Protein AF-A0A920VSE5-F1 (afdb_monomer_lite)

Foldseek 3Di:
DQPQWDKAFFAALVRHGQWIKTAHPVPDPPRIDIDDDDPSDDLQAGWGLNNQQLVVCLVVLDAAEDADPVVQVVCVVVVNNRYIYSDHDDHHPNNVVVSVVSRDDPDD

Sequence (108 aa):
MFTGRLTIEIRDSRDRIVGFGARTLDGSEPKYLNTPQTDVFDKSSILYGLNWADESIRSMNEAIVVEGYMDVISAHEHGFTNVVASMGTAVTQNHLGTLARMLPRVEK

Secondary structure (DSSP, 8-state):
--TTEEEEEEE-TTS-EEEEEEEESS-PSSSEEE----SS--TTT--BTHHHHHHHHHHHT--EEESSHHHHHHHHHTT-TTEEE-TTS---HHHHHHHHTTSPP---

pLDDT: mean 92.04, std 9.57, range [42.56, 98.5]

Structure (mmCIF, N/CA/C/O backbone):
data_AF-A0A920VSE5-F1
#
_entry.id   AF-A0A920VSE5-F1
#
loop_
_atom_site.group_PDB
_atom_site.id
_atom_site.type_symbol
_atom_site.label_atom_id
_atom_site.label_alt_id
_atom_site.label_comp_id
_atom_site.label_asym_id
_atom_site.label_entity_id
_atom_site.label_seq_id
_atom_site.pdbx_PDB_ins_code
_atom_site.Cartn_x
_atom_site.Cartn_y
_atom_site.Cartn_z
_atom_site.occupancy
_atom_site.B_iso_or_equiv
_atom_site.auth_seq_id
_atom_site.auth_comp_id
_atom_site.auth_asym_id
_atom_site.auth_atom_id
_atom_site.pdbx_PDB_model_num
ATOM 1 N N . MET A 1 1 ? 8.755 0.620 -19.630 1.00 61.34 1 MET A N 1
ATOM 2 C CA . MET A 1 1 ? 9.116 0.271 -18.236 1.00 61.34 1 MET A CA 1
ATOM 3 C C . MET A 1 1 ? 8.281 -0.890 -17.689 1.00 61.34 1 MET A C 1
ATOM 5 O O . MET A 1 1 ? 8.848 -1.735 -17.017 1.00 61.34 1 MET A O 1
ATOM 9 N N . PHE A 1 2 ? 6.982 -0.979 -18.009 1.00 73.81 2 PHE A N 1
ATOM 10 C CA . PHE A 1 2 ? 6.076 -2.029 -17.503 1.00 73.81 2 PHE A CA 1
ATOM 11 C C . PHE A 1 2 ? 5.843 -3.219 -18.466 1.00 73.81 2 PHE A C 1
ATOM 13 O O . PHE A 1 2 ? 5.132 -4.157 -18.127 1.00 73.81 2 PHE A O 1
ATOM 20 N N . THR A 1 3 ? 6.430 -3.211 -19.666 1.00 80.38 3 THR A N 1
ATOM 21 C CA . THR A 1 3 ? 6.270 -4.280 -20.670 1.00 80.38 3 THR A CA 1
ATOM 22 C C . THR A 1 3 ? 6.803 -5.622 -20.159 1.00 80.38 3 THR A C 1
ATOM 24 O O . THR A 1 3 ? 7.884 -5.663 -19.578 1.00 80.38 3 THR A O 1
ATOM 27 N N . GLY A 1 4 ? 6.061 -6.712 -20.390 1.00 84.06 4 GLY A N 1
ATOM 28 C CA . GLY A 1 4 ? 6.448 -8.063 -19.949 1.00 84.06 4 GLY A CA 1
ATOM 29 C C . GLY A 1 4 ? 6.277 -8.313 -18.445 1.00 84.06 4 GLY A C 1
ATOM 30 O O . GLY A 1 4 ? 6.833 -9.268 -17.908 1.00 84.06 4 GLY A O 1
ATOM 31 N N . ARG A 1 5 ? 5.531 -7.448 -17.746 1.00 92.31 5 ARG A N 1
ATOM 32 C CA . ARG A 1 5 ? 5.339 -7.506 -16.293 1.00 92.31 5 ARG A CA 1
ATOM 33 C C . ARG A 1 5 ? 3.857 -7.558 -15.943 1.00 92.31 5 ARG A C 1
ATOM 35 O O . ARG A 1 5 ? 3.036 -6.918 -16.599 1.00 92.31 5 ARG A O 1
ATOM 42 N N . LEU A 1 6 ? 3.523 -8.278 -14.874 1.00 93.12 6 LEU A N 1
ATOM 43 C CA . LEU A 1 6 ? 2.212 -8.175 -14.241 1.00 93.12 6 LEU A CA 1
ATOM 44 C C . LEU A 1 6 ? 2.100 -6.785 -13.620 1.00 93.12 6 LEU A C 1
ATOM 46 O O . LEU A 1 6 ? 2.875 -6.463 -12.721 1.00 93.12 6 LEU A O 1
ATOM 50 N N . THR A 1 7 ? 1.164 -5.979 -14.113 1.00 94.31 7 THR A N 1
ATOM 51 C CA . THR A 1 7 ? 0.916 -4.622 -13.613 1.00 94.31 7 THR A CA 1
ATOM 52 C C . THR A 1 7 ? -0.132 -4.665 -12.510 1.00 94.31 7 THR A C 1
ATOM 54 O O . THR A 1 7 ? -1.148 -5.339 -12.644 1.00 94.31 7 THR A O 1
ATOM 57 N N . ILE A 1 8 ? 0.136 -3.960 -11.417 1.00 95.44 8 ILE A N 1
ATOM 58 C CA . ILE A 1 8 ? -0.677 -3.946 -10.202 1.00 95.44 8 ILE A CA 1
ATOM 59 C C . ILE A 1 8 ? -1.026 -2.493 -9.921 1.00 95.44 8 ILE A C 1
ATOM 61 O O . ILE A 1 8 ? -0.140 -1.658 -9.752 1.00 95.44 8 ILE A O 1
ATOM 65 N N . GLU A 1 9 ? -2.312 -2.175 -9.908 1.00 96.19 9 GLU A N 1
ATOM 66 C CA . GLU A 1 9 ? -2.779 -0.819 -9.630 1.00 96.19 9 GLU A CA 1
ATOM 67 C C . GLU A 1 9 ? -2.508 -0.450 -8.176 1.00 96.19 9 GLU A C 1
ATOM 69 O O . GLU A 1 9 ? -2.768 -1.243 -7.274 1.00 96.19 9 GLU A O 1
ATOM 74 N N . ILE A 1 10 ? -2.033 0.769 -7.939 1.00 96.62 10 ILE A N 1
ATOM 75 C CA . ILE A 1 10 ? -1.929 1.334 -6.599 1.00 96.62 10 ILE A CA 1
ATOM 76 C C . ILE A 1 10 ? -2.970 2.435 -6.472 1.00 96.62 10 ILE A C 1
ATOM 78 O O . ILE A 1 10 ? -2.976 3.397 -7.248 1.00 96.62 10 ILE A O 1
ATOM 82 N N . ARG A 1 11 ? -3.849 2.275 -5.485 1.00 97.56 11 ARG A N 1
ATOM 83 C CA . ARG A 1 11 ? -4.984 3.155 -5.226 1.00 97.56 11 ARG A CA 1
ATOM 84 C C . ARG A 1 11 ? -4.794 3.898 -3.912 1.00 97.56 11 ARG A C 1
ATOM 86 O O . ARG A 1 11 ? -4.210 3.363 -2.971 1.00 97.56 11 ARG A O 1
ATOM 93 N N . ASP A 1 12 ? -5.258 5.141 -3.866 1.00 95.56 12 ASP A N 1
ATOM 94 C CA . ASP A 1 12 ? -5.357 5.884 -2.612 1.00 95.56 12 ASP A CA 1
ATOM 95 C C . ASP A 1 12 ? -6.580 5.436 -1.795 1.00 95.56 12 ASP A C 1
ATOM 97 O O . ASP A 1 12 ? -7.388 4.626 -2.244 1.00 95.56 12 ASP A O 1
ATOM 101 N N . SER A 1 13 ? -6.757 5.989 -0.592 1.00 93.06 13 SER A N 1
ATOM 102 C CA . SER A 1 13 ? -7.899 5.662 0.277 1.00 93.06 13 SER A CA 1
ATOM 103 C C . SER A 1 13 ? -9.268 6.063 -0.284 1.00 93.06 13 SER A C 1
ATOM 105 O O . SER A 1 13 ? -10.287 5.680 0.279 1.00 93.06 13 SER A O 1
ATOM 107 N N . ARG A 1 14 ? -9.313 6.843 -1.371 1.00 94.25 14 ARG A N 1
ATOM 108 C CA . ARG A 1 14 ? -10.540 7.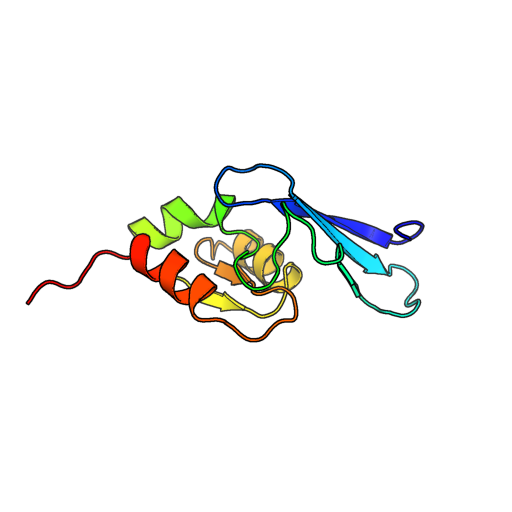241 -2.079 1.00 94.25 14 ARG A CA 1
ATOM 109 C C . ARG A 1 14 ? -10.760 6.412 -3.345 1.00 94.25 14 ARG A C 1
ATOM 111 O O . ARG A 1 14 ? -11.527 6.828 -4.209 1.00 94.25 14 ARG A O 1
ATOM 118 N N . ASP A 1 15 ? -10.069 5.280 -3.457 1.00 96.50 15 ASP A N 1
ATOM 119 C CA . ASP A 1 15 ? -10.128 4.354 -4.585 1.00 96.50 15 ASP A CA 1
ATOM 120 C C . ASP A 1 15 ? -9.684 4.963 -5.932 1.00 96.50 15 ASP A C 1
ATOM 122 O O . ASP A 1 15 ? -10.053 4.496 -7.009 1.00 96.50 15 ASP A O 1
ATOM 126 N N . ARG A 1 16 ? -8.853 6.013 -5.901 1.00 97.38 16 ARG A N 1
ATOM 127 C CA . ARG A 1 16 ? -8.286 6.621 -7.114 1.00 97.38 16 ARG A CA 1
ATOM 128 C C . ARG A 1 16 ? -6.949 5.973 -7.435 1.00 97.38 16 ARG A C 1
ATOM 130 O O . ARG A 1 16 ? -6.093 5.876 -6.560 1.00 97.38 16 ARG A O 1
ATOM 137 N N . ILE A 1 17 ? -6.736 5.588 -8.693 1.00 97.56 17 ILE A N 1
ATOM 138 C CA . ILE A 1 17 ? -5.431 5.094 -9.151 1.00 97.56 17 ILE A CA 1
ATOM 139 C C . ILE A 1 17 ? -4.422 6.244 -9.091 1.00 97.56 17 ILE A C 1
ATOM 141 O O . ILE A 1 17 ? -4.599 7.275 -9.738 1.00 97.56 17 ILE A O 1
ATOM 145 N N . VAL A 1 18 ? -3.358 6.048 -8.321 1.00 97.00 18 VAL A N 1
ATOM 146 C CA . VAL A 1 18 ? -2.288 7.034 -8.104 1.00 97.00 18 VAL A CA 1
ATOM 147 C C . VAL A 1 18 ? -0.930 6.545 -8.596 1.00 97.00 18 VAL A C 1
ATOM 149 O O . VAL A 1 18 ? -0.016 7.338 -8.801 1.00 97.00 18 VAL A O 1
ATOM 152 N N . GLY A 1 19 ? -0.788 5.245 -8.844 1.00 95.25 19 GLY A N 1
ATOM 153 C CA . GLY A 1 19 ? 0.433 4.663 -9.377 1.00 95.25 19 GLY A CA 1
ATOM 154 C C . GLY A 1 19 ? 0.252 3.200 -9.748 1.00 95.25 19 GLY A C 1
ATOM 155 O O . GLY A 1 19 ? -0.845 2.651 -9.683 1.00 95.25 19 GLY A O 1
ATOM 156 N N . PHE A 1 20 ? 1.356 2.568 -10.125 1.00 95.38 20 PHE A N 1
ATOM 157 C CA . PHE A 1 20 ? 1.406 1.170 -10.511 1.00 95.38 20 PHE A CA 1
ATOM 158 C C . PHE A 1 20 ? 2.646 0.501 -9.922 1.00 95.38 20 PHE A C 1
ATOM 160 O O . PHE A 1 20 ? 3.747 1.055 -9.933 1.00 95.38 20 PHE A O 1
ATOM 167 N N . GLY A 1 21 ? 2.458 -0.716 -9.430 1.00 93.62 21 GLY A N 1
ATOM 168 C CA . GLY A 1 21 ? 3.509 -1.703 -9.255 1.00 93.62 21 GLY A CA 1
ATOM 169 C C . GLY A 1 21 ? 3.613 -2.584 -10.498 1.00 93.62 21 GLY A C 1
ATOM 170 O O . GLY A 1 21 ? 2.664 -2.726 -11.268 1.00 93.62 21 GLY A O 1
ATOM 171 N N . ALA A 1 22 ? 4.764 -3.206 -10.698 1.00 93.94 22 ALA A N 1
ATOM 172 C CA . ALA A 1 22 ? 4.947 -4.239 -11.697 1.00 93.94 22 ALA A CA 1
ATOM 173 C C . ALA A 1 22 ? 5.891 -5.325 -11.221 1.00 93.94 22 ALA A C 1
ATOM 175 O O . ALA A 1 22 ? 6.998 -5.043 -1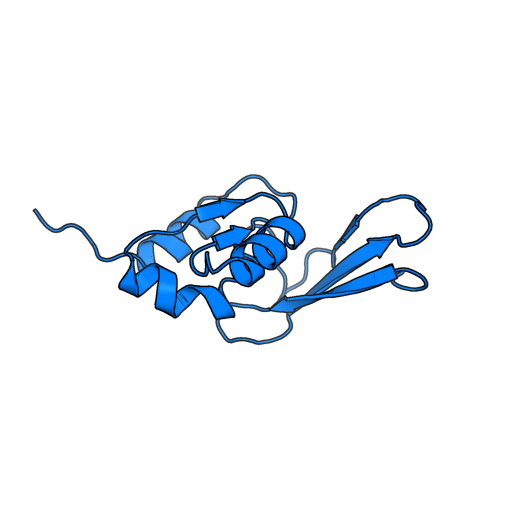0.762 1.00 93.94 22 ALA A O 1
ATOM 176 N N . ARG A 1 23 ? 5.485 -6.572 -11.438 1.00 93.31 23 ARG A N 1
ATOM 177 C CA . ARG A 1 23 ? 6.281 -7.763 -11.158 1.00 93.31 23 ARG A CA 1
ATOM 178 C C . ARG A 1 23 ? 6.720 -8.413 -12.459 1.00 93.31 23 ARG A C 1
ATOM 180 O O . ARG A 1 23 ? 5.899 -8.642 -13.342 1.00 93.31 23 ARG A O 1
ATOM 187 N N . THR A 1 24 ? 8.003 -8.733 -12.570 1.00 93.62 24 THR A N 1
ATOM 188 C CA . THR A 1 24 ? 8.489 -9.545 -13.692 1.00 93.62 24 THR A CA 1
ATOM 189 C C . THR A 1 24 ? 7.820 -10.924 -13.738 1.00 93.62 24 THR A C 1
ATOM 191 O O . THR A 1 24 ? 7.594 -11.542 -12.695 1.00 93.62 24 THR A O 1
ATOM 194 N N . LEU A 1 25 ? 7.503 -11.398 -14.945 1.00 90.00 25 LEU A N 1
ATOM 195 C CA . LEU A 1 25 ? 7.017 -12.761 -15.188 1.00 90.00 25 LEU A CA 1
ATOM 196 C C . LEU A 1 25 ? 8.138 -13.711 -15.627 1.00 90.00 25 LEU A C 1
ATOM 198 O O . LEU A 1 25 ? 8.033 -14.913 -15.408 1.00 90.00 25 LEU A O 1
ATOM 202 N N . ASP A 1 26 ? 9.206 -13.174 -16.220 1.00 90.94 26 ASP A N 1
ATOM 203 C CA . ASP A 1 26 ? 10.330 -13.929 -16.786 1.00 90.94 26 ASP A CA 1
ATOM 204 C C . ASP A 1 26 ? 11.574 -13.935 -15.880 1.00 90.94 26 ASP A C 1
ATOM 206 O O . ASP A 1 26 ? 12.603 -14.503 -16.234 1.00 90.94 26 ASP A O 1
ATOM 210 N N . GLY A 1 27 ? 11.486 -13.309 -14.703 1.00 86.88 27 GLY A N 1
ATOM 211 C CA . GLY A 1 27 ? 12.595 -13.205 -13.753 1.00 86.88 27 GLY A CA 1
ATOM 212 C C . GLY A 1 27 ? 13.573 -12.064 -14.050 1.00 86.88 27 GLY A C 1
ATOM 213 O O . GLY A 1 27 ? 14.583 -11.950 -13.365 1.00 86.88 27 GLY A O 1
ATOM 214 N N . SER A 1 28 ? 13.282 -11.197 -15.025 1.00 89.44 28 SER A N 1
ATOM 215 C CA . SER A 1 28 ? 14.080 -9.996 -15.297 1.00 89.44 28 SER A CA 1
ATOM 216 C C . SER A 1 28 ? 14.159 -9.018 -14.114 1.00 89.44 28 SER A C 1
ATOM 218 O O . SER A 1 28 ? 13.157 -8.671 -13.479 1.00 89.44 28 SER A O 1
ATOM 220 N N . GLU A 1 29 ? 15.358 -8.486 -13.868 1.00 88.88 29 GLU A N 1
ATOM 221 C CA . GLU A 1 29 ? 15.597 -7.496 -12.816 1.00 88.88 29 GLU A CA 1
ATOM 222 C C . GLU A 1 29 ? 15.195 -6.060 -13.230 1.00 88.88 29 GLU A C 1
ATOM 224 O O . GLU A 1 29 ? 15.286 -5.699 -14.407 1.00 88.88 29 GLU A O 1
ATOM 229 N N . PRO A 1 30 ? 14.750 -5.217 -12.276 1.00 89.62 30 PRO A N 1
ATOM 230 C CA . PRO A 1 30 ? 14.465 -5.574 -10.887 1.00 89.62 30 PRO A CA 1
ATOM 231 C C . PRO A 1 30 ? 13.197 -6.436 -10.787 1.00 89.62 30 PRO A C 1
ATOM 233 O O . PRO A 1 30 ? 12.253 -6.228 -11.554 1.00 89.62 30 PRO A O 1
ATOM 236 N N . LYS A 1 31 ? 13.127 -7.374 -9.834 1.00 89.31 31 LYS A N 1
ATOM 237 C CA . LYS A 1 31 ? 11.931 -8.224 -9.629 1.00 89.31 31 LYS A CA 1
ATOM 238 C C . LYS A 1 31 ? 10.627 -7.417 -9.535 1.00 89.31 31 LYS A C 1
ATOM 240 O O . LYS A 1 31 ? 9.603 -7.825 -10.092 1.00 89.31 31 LYS A O 1
ATOM 245 N N . TYR A 1 32 ? 10.690 -6.256 -8.882 1.00 90.56 32 TYR A N 1
ATOM 246 C CA . TYR 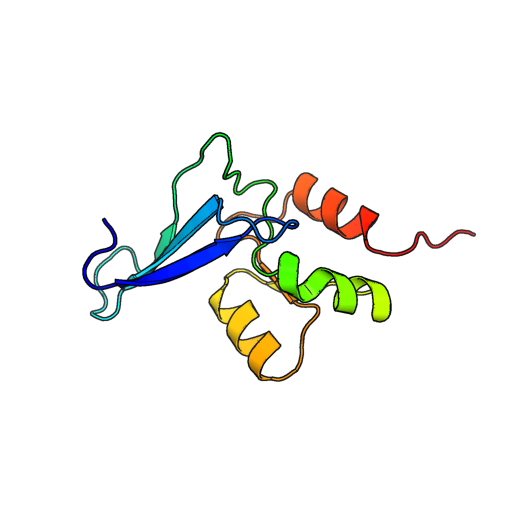A 1 32 ? 9.579 -5.323 -8.726 1.00 90.56 32 TYR A CA 1
ATOM 247 C C . TYR A 1 32 ? 9.951 -3.903 -9.158 1.00 90.56 32 TYR A C 1
ATOM 249 O O . TYR A 1 32 ? 11.037 -3.410 -8.860 1.00 90.56 32 TYR A O 1
ATOM 257 N N . LEU A 1 33 ? 9.017 -3.235 -9.830 1.00 91.00 33 LEU A N 1
ATOM 258 C CA . LEU A 1 33 ? 9.074 -1.819 -10.183 1.00 91.00 33 LEU A CA 1
ATOM 259 C C . LEU A 1 33 ? 7.847 -1.124 -9.618 1.00 91.00 33 LEU A C 1
ATOM 261 O O . LEU A 1 33 ? 6.742 -1.606 -9.816 1.00 91.00 33 LEU A O 1
ATOM 265 N N . ASN A 1 34 ? 8.028 0.019 -8.970 1.00 91.00 34 ASN A N 1
ATOM 266 C CA . ASN A 1 34 ? 6.918 0.867 -8.547 1.00 91.00 34 ASN A CA 1
ATOM 267 C C . ASN A 1 34 ? 7.024 2.208 -9.267 1.00 91.00 34 ASN A C 1
ATOM 269 O O . ASN A 1 34 ? 8.136 2.663 -9.557 1.00 91.00 34 ASN A O 1
ATOM 273 N N . THR A 1 35 ? 5.884 2.860 -9.490 1.00 92.50 35 THR A N 1
ATOM 274 C CA . THR A 1 35 ? 5.826 4.281 -9.843 1.00 92.50 35 THR A CA 1
ATOM 275 C C . THR A 1 35 ? 6.786 5.072 -8.933 1.00 92.50 35 THR A C 1
ATOM 277 O O . THR A 1 35 ? 6.833 4.824 -7.720 1.00 92.50 35 THR A O 1
ATOM 280 N N . PRO A 1 36 ? 7.637 5.954 -9.491 1.00 91.88 36 PRO A N 1
ATOM 281 C CA . PRO A 1 36 ? 8.476 6.840 -8.685 1.00 91.88 36 PRO A CA 1
ATOM 282 C C . PRO A 1 36 ? 7.606 7.824 -7.893 1.00 91.88 36 PRO A C 1
ATOM 284 O O . PRO A 1 36 ? 6.412 7.927 -8.146 1.00 91.88 36 PRO A O 1
ATOM 287 N N . GLN A 1 37 ? 8.191 8.555 -6.944 1.00 93.56 37 GLN A N 1
ATOM 288 C CA . GLN A 1 37 ? 7.477 9.617 -6.228 1.00 93.56 37 GLN A CA 1
ATOM 289 C C . GLN A 1 37 ? 6.824 10.599 -7.220 1.00 93.56 37 GLN A C 1
ATOM 291 O O . GLN A 1 37 ? 7.485 11.047 -8.159 1.00 93.56 37 GLN A O 1
ATOM 296 N N . THR A 1 38 ? 5.555 10.945 -7.003 1.00 95.31 38 THR A N 1
ATOM 297 C CA . THR A 1 38 ? 4.837 11.994 -7.747 1.00 95.31 38 THR A CA 1
ATOM 298 C C . THR A 1 38 ? 3.975 12.824 -6.796 1.00 95.31 38 THR A C 1
ATOM 300 O O . THR A 1 38 ? 3.797 12.449 -5.638 1.00 95.31 38 THR A O 1
ATOM 303 N N . ASP A 1 39 ? 3.379 13.912 -7.287 1.00 95.12 39 ASP A N 1
ATOM 304 C CA . ASP A 1 39 ? 2.459 14.752 -6.502 1.00 95.12 39 ASP A CA 1
ATOM 305 C C . ASP A 1 39 ? 1.227 13.992 -5.984 1.00 95.12 39 ASP A C 1
ATOM 307 O O . ASP A 1 39 ? 0.607 14.397 -5.003 1.00 95.12 39 ASP A O 1
ATOM 311 N N . VAL A 1 40 ? 0.864 12.886 -6.641 1.00 94.44 40 VAL A N 1
ATOM 312 C CA . VAL A 1 40 ? -0.273 12.035 -6.258 1.00 94.44 40 VAL A CA 1
ATOM 313 C C . VAL A 1 40 ? 0.157 10.688 -5.678 1.00 94.44 40 VAL A C 1
ATOM 315 O O . VAL A 1 40 ? -0.676 9.978 -5.125 1.00 94.44 40 VAL A O 1
ATOM 318 N N . PHE A 1 41 ? 1.443 10.339 -5.772 1.00 94.31 41 PHE A N 1
ATOM 319 C CA . PHE A 1 41 ? 1.998 9.082 -5.285 1.00 94.31 41 PHE A CA 1
ATOM 320 C C . PHE A 1 41 ? 3.179 9.325 -4.352 1.00 94.31 41 PHE A C 1
ATOM 322 O O . PHE A 1 41 ? 4.312 9.530 -4.793 1.00 94.31 41 PHE A O 1
ATOM 329 N N . ASP A 1 42 ? 2.900 9.236 -3.056 1.00 94.12 42 ASP A N 1
ATOM 330 C CA . ASP A 1 42 ? 3.896 9.335 -2.002 1.00 94.12 42 ASP A CA 1
ATOM 331 C C . ASP A 1 42 ? 4.007 8.021 -1.228 1.00 94.12 42 ASP A C 1
ATOM 333 O O . ASP A 1 42 ? 3.131 7.658 -0.440 1.00 94.12 42 ASP A O 1
ATOM 337 N N . LYS A 1 43 ? 5.125 7.312 -1.424 1.00 92.75 43 LYS A N 1
ATOM 338 C CA . LYS A 1 43 ? 5.390 6.033 -0.740 1.00 92.75 43 LYS A CA 1
ATOM 339 C C . LYS A 1 43 ? 5.455 6.186 0.774 1.00 92.75 43 LYS A C 1
ATOM 341 O O . LYS A 1 43 ? 5.281 5.204 1.479 1.00 92.75 43 LYS A O 1
ATOM 346 N N . SER A 1 44 ? 5.743 7.390 1.269 1.00 94.00 44 SER A N 1
ATOM 347 C CA . SER A 1 44 ? 5.817 7.649 2.699 1.00 94.00 44 SER A CA 1
ATOM 348 C C . SER A 1 44 ? 4.441 7.751 3.353 1.00 94.00 44 SER A C 1
ATOM 350 O O . SER A 1 44 ? 4.385 7.760 4.577 1.00 94.00 44 SER A O 1
ATOM 352 N N . SER A 1 45 ? 3.350 7.858 2.590 1.00 93.62 45 SER A N 1
ATOM 353 C CA . SER A 1 45 ? 1.998 8.046 3.128 1.00 93.62 45 SER A CA 1
ATOM 354 C C . SER A 1 45 ? 0.951 7.074 2.577 1.00 93.62 45 SER A C 1
ATOM 356 O O . SER A 1 45 ? -0.078 6.879 3.228 1.00 93.62 45 SER A O 1
ATOM 358 N N . ILE A 1 46 ? 1.197 6.433 1.432 1.00 95.38 46 ILE A N 1
ATOM 359 C CA . ILE A 1 46 ? 0.274 5.462 0.839 1.00 95.38 46 ILE A CA 1
ATOM 360 C C . ILE A 1 46 ? 0.454 4.075 1.456 1.00 95.38 46 ILE A C 1
ATOM 362 O O . ILE A 1 46 ? 1.5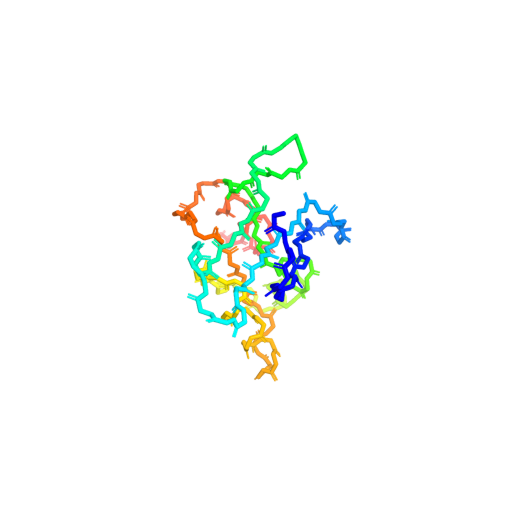36 3.493 1.432 1.00 95.38 46 ILE A O 1
ATOM 366 N N . LEU A 1 47 ? -0.667 3.499 1.888 1.00 97.38 47 LEU A N 1
ATOM 367 C CA . LEU A 1 47 ? -0.790 2.090 2.242 1.00 97.38 47 LEU A CA 1
ATOM 368 C C . LEU A 1 47 ? -1.576 1.362 1.149 1.00 97.38 47 LEU A C 1
ATOM 370 O O . LEU A 1 47 ? -2.744 1.669 0.908 1.00 97.38 47 LEU A O 1
ATOM 374 N N . TYR A 1 48 ? -0.942 0.399 0.483 1.00 97.81 48 TYR A N 1
ATOM 375 C CA . TYR A 1 48 ? -1.624 -0.442 -0.498 1.00 97.81 48 TYR A CA 1
ATOM 376 C C . TYR A 1 48 ? -2.745 -1.241 0.170 1.00 97.81 48 TYR A C 1
ATOM 378 O O . TYR A 1 48 ? -2.552 -1.786 1.257 1.00 97.81 48 TYR A O 1
ATOM 386 N N . GLY A 1 49 ? -3.892 -1.329 -0.504 1.00 97.69 49 GLY A N 1
ATOM 387 C CA . GLY A 1 49 ? -5.069 -2.065 -0.046 1.00 97.69 49 GLY A CA 1
ATOM 388 C C . GLY A 1 49 ? -5.951 -1.315 0.949 1.00 97.69 49 GLY A C 1
ATOM 389 O O . GLY A 1 49 ? -6.996 -1.830 1.334 1.00 97.69 49 GLY A O 1
ATOM 390 N N . LEU A 1 50 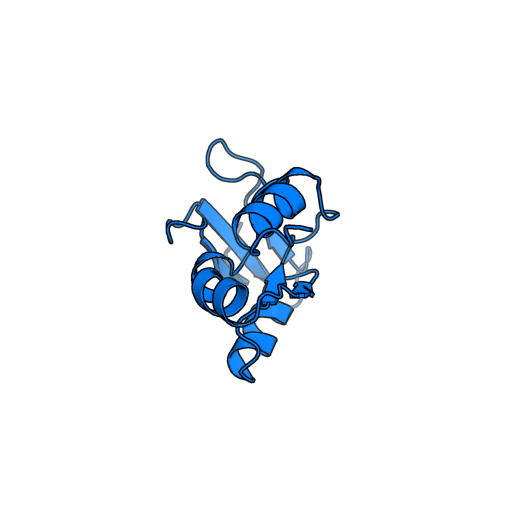? -5.583 -0.090 1.340 1.00 97.62 50 LEU A N 1
ATOM 391 C CA . LEU A 1 50 ? -6.342 0.691 2.317 1.00 97.62 50 LEU A CA 1
ATOM 392 C C . LEU A 1 50 ? -7.777 1.002 1.859 1.00 97.62 50 LEU A C 1
ATOM 394 O O . LEU A 1 50 ? -8.685 1.022 2.682 1.00 97.62 50 LEU A O 1
ATOM 398 N N . ASN A 1 51 ? -7.985 1.211 0.558 1.00 97.38 51 ASN A N 1
ATOM 399 C CA . ASN A 1 51 ? -9.307 1.398 -0.047 1.00 97.38 51 ASN A CA 1
ATOM 400 C C . ASN A 1 51 ? -10.235 0.190 0.152 1.00 97.38 51 ASN A C 1
ATOM 402 O O . ASN A 1 51 ? -11.439 0.373 0.285 1.00 97.38 51 ASN A O 1
ATOM 406 N N . TRP A 1 52 ? -9.687 -1.027 0.188 1.00 97.56 52 TRP A N 1
ATOM 407 C CA . TRP A 1 52 ? -10.453 -2.253 0.429 1.00 97.56 52 TRP A CA 1
ATOM 408 C C . TRP A 1 52 ? -10.531 -2.610 1.917 1.00 97.56 52 TRP A C 1
ATOM 410 O O . TRP A 1 52 ? -11.514 -3.194 2.360 1.00 97.56 52 TRP A O 1
ATOM 420 N N . ALA A 1 53 ? -9.513 -2.238 2.696 1.00 97.62 53 ALA A N 1
ATOM 421 C CA . ALA A 1 53 ? -9.399 -2.606 4.101 1.00 97.62 53 ALA A CA 1
ATOM 422 C C . ALA A 1 53 ? -10.091 -1.636 5.078 1.00 97.62 53 ALA A C 1
ATOM 424 O O . ALA A 1 53 ? -10.265 -2.005 6.237 1.00 97.62 53 ALA A O 1
ATOM 425 N N . ASP A 1 54 ? -10.483 -0.418 4.664 1.00 95.25 54 ASP A N 1
ATOM 426 C CA . ASP A 1 54 ? -10.994 0.631 5.574 1.00 95.25 54 ASP A CA 1
ATOM 427 C C . ASP A 1 54 ? -12.157 0.156 6.454 1.00 95.25 54 ASP A C 1
ATOM 429 O O . ASP A 1 54 ? -12.107 0.315 7.674 1.00 95.25 54 ASP A O 1
ATOM 433 N N . GLU A 1 55 ? -13.165 -0.489 5.865 1.00 95.25 55 GLU A N 1
ATOM 434 C CA . GLU A 1 55 ? -14.317 -0.995 6.616 1.00 95.25 55 GLU A CA 1
ATOM 435 C C . GLU A 1 55 ? -13.914 -2.089 7.616 1.00 95.25 55 GLU A C 1
ATOM 437 O O . GLU A 1 55 ? -14.282 -2.019 8.788 1.00 95.25 55 GLU A O 1
ATOM 442 N N . SER A 1 56 ? -13.093 -3.053 7.183 1.00 96.62 56 SER A N 1
ATOM 443 C CA . SER A 1 56 ? -12.646 -4.170 8.028 1.00 96.62 56 SER A CA 1
ATOM 444 C C . SER A 1 56 ? -11.744 -3.706 9.172 1.00 96.62 56 SER A C 1
ATOM 446 O O . SER A 1 56 ? -11.890 -4.162 10.303 1.00 96.62 56 SER A O 1
ATOM 448 N N . ILE A 1 57 ? -10.850 -2.748 8.912 1.00 96.75 57 ILE A N 1
ATOM 449 C CA . ILE A 1 57 ? -9.990 -2.144 9.936 1.00 96.75 57 ILE A CA 1
ATOM 450 C C . ILE A 1 57 ? -10.838 -1.472 11.015 1.00 96.75 57 ILE A C 1
ATOM 452 O O . ILE A 1 57 ? -10.571 -1.632 12.207 1.00 96.75 57 ILE A O 1
ATOM 456 N N . ARG A 1 58 ? -11.883 -0.738 10.613 1.00 94.06 58 ARG A N 1
ATOM 457 C CA . ARG A 1 58 ? -12.801 -0.079 11.551 1.00 94.06 58 ARG A CA 1
ATOM 458 C C . ARG A 1 58 ? -13.623 -1.082 12.346 1.00 94.06 58 ARG A C 1
ATOM 460 O O . ARG A 1 58 ? -13.732 -0.928 13.559 1.00 94.06 58 ARG A O 1
ATOM 467 N N . SER A 1 59 ? -14.194 -2.092 11.689 1.00 94.50 59 SER A N 1
ATOM 468 C CA . SER A 1 59 ? -15.061 -3.074 12.348 1.00 94.50 59 SER A CA 1
ATOM 469 C C . SER A 1 59 ? -14.295 -3.984 13.305 1.00 94.50 59 SER A C 1
ATOM 471 O O . SER A 1 59 ? -14.818 -4.342 14.356 1.00 94.50 59 SER A O 1
ATOM 473 N N . MET A 1 60 ? -13.061 -4.354 12.954 1.00 94.62 60 MET A N 1
ATOM 474 C CA . MET A 1 60 ? -12.201 -5.212 13.776 1.00 94.62 60 MET A CA 1
ATOM 475 C C . MET A 1 60 ? -11.383 -4.422 14.800 1.00 94.62 60 MET A C 1
ATOM 477 O O . MET A 1 60 ? -10.823 -5.021 15.713 1.00 94.62 60 MET A O 1
ATOM 481 N N . ASN A 1 61 ? -11.313 -3.093 14.659 1.00 94.62 61 ASN A N 1
ATOM 482 C CA . ASN A 1 61 ? -10.406 -2.235 15.419 1.00 94.62 61 ASN A CA 1
ATOM 483 C C . ASN A 1 61 ? -8.947 -2.733 15.354 1.00 94.62 61 ASN A C 1
ATOM 485 O O . ASN A 1 61 ? -8.212 -2.721 16.341 1.00 94.62 61 ASN A O 1
ATOM 489 N N . GLU A 1 62 ? -8.527 -3.192 14.177 1.00 95.44 62 GLU A N 1
ATOM 490 C CA . GLU A 1 62 ? -7.196 -3.749 13.962 1.00 95.44 62 GLU A CA 1
ATOM 491 C C . GLU A 1 62 ? -6.778 -3.577 12.503 1.00 95.44 62 GLU A C 1
ATOM 493 O O . GLU A 1 62 ? -7.558 -3.856 11.595 1.00 95.44 62 GLU A O 1
ATOM 498 N N . ALA A 1 63 ? -5.529 -3.172 12.279 1.00 96.94 63 ALA A N 1
ATOM 499 C CA . ALA A 1 63 ? -4.897 -3.186 10.966 1.00 96.94 63 ALA A CA 1
ATOM 500 C C . ALA A 1 63 ? -3.614 -4.018 11.017 1.00 96.94 63 ALA A C 1
ATOM 502 O O . ALA A 1 63 ? -2.778 -3.817 11.900 1.00 96.94 63 ALA A O 1
ATOM 503 N N . ILE A 1 64 ? -3.432 -4.902 10.038 1.00 97.62 64 ILE A N 1
ATOM 504 C CA . ILE A 1 64 ? -2.212 -5.697 9.874 1.00 97.62 64 ILE A CA 1
ATOM 505 C C . ILE A 1 64 ? -1.384 -5.067 8.754 1.00 97.62 64 ILE A C 1
ATOM 507 O O . ILE A 1 64 ? -1.864 -4.903 7.634 1.00 97.62 64 ILE A O 1
ATOM 511 N N . VAL A 1 65 ? -0.133 -4.710 9.046 1.00 97.31 65 VAL A N 1
ATOM 512 C CA . VAL A 1 65 ? 0.773 -4.095 8.065 1.00 97.31 65 VAL A CA 1
ATOM 513 C C . VAL A 1 65 ? 1.797 -5.121 7.589 1.00 97.31 65 VAL A C 1
ATOM 515 O O . VAL A 1 65 ? 2.518 -5.696 8.400 1.00 97.31 65 VAL A O 1
ATOM 518 N N . VAL A 1 66 ? 1.876 -5.319 6.274 1.00 97.25 66 VAL A N 1
ATOM 519 C CA . VAL A 1 66 ? 2.828 -6.215 5.593 1.00 97.25 66 VAL A CA 1
ATOM 520 C C . VAL A 1 66 ? 3.728 -5.434 4.624 1.00 97.25 66 VAL A C 1
ATOM 522 O O . VAL A 1 66 ? 3.559 -4.228 4.426 1.00 97.25 66 VAL A O 1
ATOM 525 N N . GLU A 1 67 ? 4.727 -6.088 4.031 1.00 93.38 67 GLU A N 1
ATOM 526 C CA . GLU A 1 67 ? 5.739 -5.391 3.224 1.00 93.38 67 GLU A CA 1
ATOM 527 C C . GLU A 1 67 ? 5.261 -5.052 1.806 1.00 93.38 67 GLU A C 1
ATOM 529 O O . GLU A 1 67 ? 5.533 -3.955 1.299 1.00 93.38 67 GLU A O 1
ATOM 534 N N . GLY A 1 68 ? 4.559 -5.978 1.146 1.00 93.75 68 GLY A N 1
ATOM 535 C CA . GLY A 1 68 ? 4.227 -5.871 -0.272 1.00 93.75 68 GLY A CA 1
ATOM 536 C C . GLY A 1 68 ? 2.754 -6.095 -0.596 1.00 93.75 68 GLY A C 1
ATOM 537 O O . GLY A 1 68 ? 2.000 -6.721 0.141 1.00 93.75 68 GLY A O 1
ATOM 538 N N . TYR A 1 69 ? 2.342 -5.625 -1.774 1.00 95.31 69 TYR A N 1
ATOM 539 C CA . TYR A 1 69 ? 0.982 -5.832 -2.280 1.00 95.31 69 TYR A CA 1
ATOM 540 C C . TYR A 1 69 ? 0.631 -7.310 -2.491 1.00 95.31 69 TYR A C 1
ATOM 542 O O . TYR A 1 69 ? -0.533 -7.666 -2.379 1.00 95.31 69 TYR A O 1
ATOM 550 N N . MET A 1 70 ? 1.609 -8.183 -2.770 1.00 94.88 70 MET A N 1
ATOM 551 C CA . MET A 1 70 ? 1.340 -9.616 -2.954 1.00 94.88 70 MET A CA 1
ATOM 552 C C . MET A 1 70 ? 0.856 -10.265 -1.657 1.00 94.88 70 MET A C 1
ATOM 554 O O . MET A 1 70 ? -0.029 -11.113 -1.704 1.00 94.88 70 MET A O 1
ATOM 558 N N . ASP A 1 71 ? 1.408 -9.840 -0.519 1.00 96.00 71 ASP A N 1
ATOM 559 C CA . ASP A 1 71 ? 1.003 -10.328 0.797 1.00 96.00 71 ASP A CA 1
ATOM 560 C C . ASP A 1 71 ? -0.429 -9.875 1.106 1.00 96.00 71 ASP A C 1
ATOM 562 O O . ASP A 1 71 ? -1.239 -10.668 1.572 1.00 96.00 71 ASP A O 1
ATOM 566 N N . VAL A 1 72 ? -0.773 -8.627 0.760 1.00 98.00 72 VAL A N 1
ATOM 567 C CA . VAL A 1 72 ? -2.137 -8.089 0.898 1.00 98.00 72 VAL A CA 1
ATOM 568 C C . VAL A 1 72 ? -3.126 -8.851 0.021 1.00 98.00 72 VAL A C 1
ATOM 570 O O . VAL A 1 72 ? -4.148 -9.299 0.527 1.00 98.00 72 VAL A O 1
ATOM 573 N N . ILE A 1 73 ? -2.814 -9.035 -1.268 1.00 97.06 73 ILE A N 1
ATOM 574 C CA . ILE A 1 73 ? -3.668 -9.776 -2.209 1.00 97.06 73 ILE A CA 1
ATOM 575 C C . ILE A 1 73 ? -3.920 -11.187 -1.671 1.00 97.06 73 ILE A C 1
ATOM 577 O O . ILE A 1 73 ? -5.069 -11.590 -1.527 1.00 97.06 73 ILE A O 1
ATOM 581 N N . SER A 1 74 ? -2.855 -11.902 -1.296 1.00 98.06 74 SER A N 1
ATOM 582 C CA . SER A 1 74 ? -2.970 -13.257 -0.758 1.00 98.06 74 SER A CA 1
ATOM 583 C C . SER A 1 74 ? -3.771 -13.293 0.544 1.00 98.06 74 SER A C 1
ATOM 585 O O . SER A 1 74 ? -4.545 -14.222 0.752 1.00 98.06 74 SER A O 1
ATOM 587 N N . ALA A 1 75 ? -3.590 -12.320 1.436 1.00 98.38 75 ALA A N 1
ATOM 588 C CA . ALA A 1 75 ? -4.314 -12.266 2.699 1.00 98.38 75 ALA A CA 1
ATOM 589 C C . ALA A 1 75 ? -5.815 -12.027 2.478 1.00 98.38 75 ALA A C 1
ATOM 591 O O . ALA A 1 75 ? -6.644 -12.743 3.043 1.00 98.38 75 ALA A O 1
ATOM 592 N N . HIS A 1 76 ? -6.161 -11.085 1.597 1.00 98.31 76 HIS A N 1
ATOM 593 C CA . HIS A 1 76 ? -7.546 -10.774 1.244 1.00 98.31 76 HIS A CA 1
ATOM 594 C C . HIS A 1 76 ? -8.228 -11.966 0.559 1.00 98.31 76 HIS A C 1
ATOM 596 O O . HIS A 1 76 ? -9.360 -12.289 0.910 1.00 98.31 76 HIS A O 1
ATOM 602 N N . GLU A 1 77 ? -7.530 -12.685 -0.330 1.00 97.88 77 GLU A N 1
ATOM 603 C CA . GLU A 1 77 ? -8.027 -13.931 -0.946 1.00 97.88 77 GLU A CA 1
ATOM 604 C C . GLU A 1 77 ? -8.362 -15.025 0.086 1.00 97.88 77 GLU A C 1
ATOM 606 O O . GLU A 1 77 ? -9.225 -15.864 -0.165 1.00 97.88 77 GLU A O 1
ATOM 611 N N . HIS A 1 78 ? -7.725 -14.998 1.261 1.00 98.19 78 HIS A N 1
ATOM 612 C CA . HIS A 1 78 ? -7.967 -15.938 2.362 1.00 98.19 78 HIS A CA 1
ATOM 613 C C . HIS A 1 78 ? -8.856 -15.357 3.477 1.00 98.19 78 HIS A C 1
ATOM 615 O O . HIS A 1 78 ? -8.953 -15.943 4.554 1.00 98.19 78 HIS A O 1
ATOM 621 N N . GLY A 1 79 ? -9.522 -14.223 3.232 1.00 97.62 79 GLY A N 1
ATOM 622 C CA . GLY A 1 79 ? -10.490 -13.623 4.155 1.00 97.62 79 GLY A CA 1
ATOM 623 C C . GLY A 1 79 ? -9.898 -12.697 5.222 1.00 97.62 79 GLY A C 1
ATOM 624 O O . GLY A 1 79 ? -10.646 -12.181 6.049 1.00 97.62 79 GLY A O 1
ATOM 625 N N . PHE A 1 80 ? -8.590 -12.434 5.202 1.00 98.19 80 PHE A N 1
ATOM 626 C CA . PHE A 1 80 ? -7.964 -11.421 6.055 1.00 98.19 80 PHE A CA 1
ATOM 627 C C . PHE A 1 80 ? -8.044 -10.057 5.364 1.00 98.19 80 PHE A C 1
ATOM 629 O O . PHE A 1 80 ? -7.129 -9.647 4.652 1.00 98.19 80 PHE A O 1
ATOM 636 N N . THR A 1 81 ? -9.164 -9.359 5.537 1.00 98.19 81 THR A N 1
ATOM 637 C CA . THR A 1 81 ? -9.482 -8.120 4.806 1.00 98.19 81 THR A CA 1
ATOM 638 C C . THR A 1 81 ? -8.990 -6.842 5.491 1.00 98.19 81 THR A C 1
ATOM 640 O O . THR A 1 81 ? -9.076 -5.767 4.908 1.00 98.19 81 THR A O 1
ATOM 643 N N . ASN A 1 82 ? -8.424 -6.924 6.700 1.00 97.88 82 ASN A N 1
ATOM 644 C CA . ASN A 1 82 ? -7.847 -5.793 7.441 1.00 97.88 82 ASN A CA 1
ATOM 645 C C . ASN A 1 82 ? -6.324 -5.613 7.225 1.00 97.88 82 ASN A C 1
ATOM 647 O O . ASN A 1 82 ? -5.639 -4.990 8.041 1.00 97.88 82 ASN A O 1
ATOM 651 N N . VAL A 1 83 ? -5.784 -6.168 6.134 1.00 98.50 83 VAL A N 1
ATOM 652 C CA . VAL A 1 83 ? -4.345 -6.168 5.814 1.00 98.50 83 VAL A CA 1
ATOM 653 C C . VAL A 1 83 ? -3.994 -5.074 4.797 1.00 98.50 83 VAL A C 1
ATOM 655 O O . VAL A 1 83 ? -4.705 -4.905 3.807 1.00 98.50 83 VAL A O 1
ATOM 658 N N . VAL A 1 84 ? -2.886 -4.356 5.016 1.00 98.31 84 VAL A N 1
ATOM 659 C CA . VAL A 1 84 ? -2.364 -3.269 4.158 1.00 98.31 84 VAL A CA 1
ATOM 660 C C . VAL A 1 84 ? -0.837 -3.333 4.016 1.00 98.31 84 VAL A C 1
ATOM 662 O O . VAL A 1 84 ? -0.181 -3.942 4.855 1.00 98.31 84 VAL A O 1
ATOM 665 N N . ALA A 1 85 ? -0.237 -2.678 3.009 1.00 97.38 85 ALA A N 1
ATOM 666 C CA . ALA A 1 85 ? 1.225 -2.717 2.805 1.00 97.38 85 ALA A CA 1
ATOM 667 C C . ALA A 1 85 ? 1.919 -1.365 2.580 1.00 97.38 85 ALA A C 1
ATOM 669 O O . ALA A 1 85 ? 1.376 -0.487 1.911 1.00 97.38 85 ALA A O 1
ATOM 670 N N . SER A 1 86 ? 3.169 -1.241 3.053 1.00 93.44 86 SER A N 1
ATOM 671 C CA . SER A 1 86 ? 4.031 -0.052 2.873 1.00 93.44 86 SER A CA 1
ATOM 672 C C . SER A 1 86 ? 4.886 -0.059 1.591 1.00 93.44 86 SER A C 1
ATOM 674 O O . SER A 1 86 ? 5.669 0.859 1.367 1.00 93.44 86 SER A O 1
ATOM 676 N N . MET A 1 87 ? 4.747 -1.064 0.718 1.00 88.50 87 MET A N 1
ATOM 677 C CA . MET A 1 87 ? 5.304 -1.106 -0.650 1.00 88.50 87 MET A CA 1
ATOM 678 C C . MET A 1 87 ? 6.812 -0.804 -0.766 1.00 88.50 87 MET A C 1
ATOM 680 O O . MET A 1 87 ? 7.247 -0.015 -1.615 1.00 88.50 87 MET A O 1
ATOM 684 N N . GLY A 1 88 ? 7.628 -1.465 0.056 1.00 80.88 88 GLY A N 1
ATOM 685 C CA . GLY A 1 88 ? 9.090 -1.365 -0.027 1.00 80.88 88 GLY A CA 1
ATOM 686 C C . GLY A 1 88 ? 9.683 -0.092 0.587 1.00 80.88 88 GLY A C 1
ATOM 687 O O . GLY A 1 88 ? 10.807 0.279 0.254 1.00 80.88 88 GLY A O 1
ATOM 688 N N . THR A 1 89 ? 8.946 0.578 1.476 1.00 84.19 89 THR A N 1
ATOM 689 C CA . THR A 1 89 ? 9.511 1.536 2.435 1.00 84.19 89 THR A CA 1
ATOM 690 C C . THR A 1 89 ? 9.274 1.064 3.866 1.00 84.19 89 THR A C 1
ATOM 692 O O . THR A 1 89 ? 8.298 0.365 4.152 1.00 84.19 89 THR A O 1
ATOM 695 N N . ALA A 1 90 ? 10.144 1.493 4.781 1.00 92.00 90 ALA A N 1
ATOM 696 C CA . ALA A 1 90 ? 9.868 1.403 6.207 1.00 92.00 90 ALA A CA 1
ATOM 697 C C . ALA A 1 90 ? 8.538 2.105 6.533 1.00 92.00 90 ALA A C 1
ATOM 699 O O . ALA A 1 90 ? 8.177 3.108 5.905 1.00 92.00 90 ALA A O 1
ATOM 700 N N . VAL A 1 91 ? 7.815 1.578 7.522 1.00 95.62 91 VAL A N 1
ATOM 701 C CA . VAL A 1 91 ? 6.585 2.199 8.022 1.00 95.62 91 VAL A CA 1
ATOM 702 C C . VAL A 1 91 ? 6.917 3.579 8.590 1.00 95.62 91 VAL A C 1
ATOM 704 O O . VAL A 1 91 ? 7.827 3.728 9.403 1.00 95.62 91 VAL A O 1
ATOM 707 N N . THR A 1 92 ? 6.184 4.598 8.149 1.00 96.12 92 THR A N 1
ATOM 708 C CA . THR A 1 92 ? 6.420 5.994 8.520 1.00 96.12 92 THR A CA 1
ATOM 709 C C . THR A 1 92 ? 5.375 6.474 9.527 1.00 96.12 92 THR A C 1
ATOM 711 O O . THR A 1 92 ? 4.313 5.872 9.697 1.00 96.12 92 THR A O 1
ATOM 714 N N . GLN A 1 93 ? 5.620 7.637 10.133 1.00 96.38 93 GLN A N 1
ATOM 715 C CA . GLN A 1 93 ? 4.620 8.307 10.969 1.00 96.38 93 GLN A CA 1
ATOM 716 C C . GLN A 1 93 ? 3.358 8.709 10.189 1.00 96.38 93 GLN A C 1
ATOM 718 O O . GLN A 1 93 ? 2.272 8.737 10.761 1.00 96.38 93 GLN A O 1
ATOM 723 N N . ASN A 1 94 ? 3.461 8.964 8.881 1.00 95.75 94 ASN A N 1
ATOM 724 C CA . ASN A 1 94 ? 2.299 9.281 8.047 1.00 95.75 94 ASN A CA 1
ATOM 725 C C . ASN A 1 94 ? 1.400 8.048 7.843 1.00 95.75 94 ASN A C 1
ATOM 727 O O . ASN A 1 94 ? 0.172 8.173 7.895 1.00 95.75 94 ASN A O 1
ATOM 731 N N . HIS A 1 95 ? 1.992 6.858 7.680 1.00 96.12 95 HIS A N 1
ATOM 732 C CA . HIS A 1 95 ? 1.251 5.591 7.658 1.00 96.12 95 HIS A CA 1
ATOM 733 C C . HIS A 1 95 ? 0.522 5.367 8.983 1.00 96.12 95 HIS A C 1
ATOM 735 O O . HIS A 1 95 ? -0.696 5.181 9.000 1.00 96.12 95 HIS A O 1
ATOM 741 N N . LEU A 1 96 ? 1.252 5.468 10.099 1.00 95.25 96 LEU A N 1
ATOM 742 C CA . LEU A 1 96 ? 0.691 5.277 11.437 1.00 95.25 96 LEU A CA 1
ATOM 743 C C . LEU A 1 96 ? -0.406 6.295 11.744 1.00 95.25 96 LEU A C 1
ATOM 745 O O . LEU A 1 96 ? -1.466 5.924 12.235 1.00 95.25 96 LEU A O 1
ATOM 749 N N . GLY A 1 97 ? -0.199 7.566 11.399 1.00 95.12 97 GLY A N 1
ATOM 750 C CA . GLY A 1 97 ? -1.201 8.611 11.571 1.00 95.12 97 GLY A CA 1
ATOM 751 C C . GLY A 1 97 ? -2.467 8.359 10.751 1.00 95.12 97 GLY A C 1
ATOM 752 O O . GLY A 1 97 ? -3.556 8.714 11.193 1.00 95.12 97 GLY A O 1
ATOM 753 N N . THR A 1 98 ? -2.350 7.734 9.577 1.00 94.25 98 THR A N 1
ATOM 754 C CA . THR A 1 98 ? -3.507 7.339 8.761 1.00 94.25 98 THR A CA 1
ATOM 755 C C . THR A 1 98 ? -4.304 6.226 9.423 1.00 94.25 98 THR A C 1
ATOM 757 O O . THR A 1 98 ? -5.505 6.400 9.625 1.00 94.25 98 THR A O 1
ATOM 760 N N . LEU A 1 99 ? -3.640 5.155 9.857 1.00 94.69 99 LEU A N 1
ATOM 761 C CA . LEU A 1 99 ? -4.289 4.044 10.557 1.00 94.69 99 LEU A CA 1
ATOM 762 C C . LEU A 1 99 ? -4.888 4.479 11.903 1.00 94.69 99 LEU A C 1
ATOM 764 O O . LEU A 1 99 ? -6.026 4.143 12.218 1.00 94.69 99 LEU A O 1
ATOM 768 N N . ALA A 1 100 ? -4.181 5.314 12.666 1.00 92.75 100 ALA A N 1
ATOM 769 C CA . ALA A 1 100 ? -4.643 5.815 13.960 1.00 92.75 100 ALA A CA 1
ATOM 770 C C . ALA A 1 100 ? -5.908 6.688 13.870 1.00 92.75 100 ALA A C 1
ATOM 772 O O . ALA A 1 100 ? -6.631 6.811 14.853 1.00 92.75 100 ALA A O 1
ATOM 773 N N . ARG A 1 101 ? -6.196 7.308 12.715 1.00 90.38 101 ARG A N 1
ATOM 774 C CA . ARG A 1 101 ? -7.466 8.027 12.484 1.00 90.38 101 ARG A CA 1
ATOM 775 C C . ARG A 1 101 ? -8.634 7.092 12.164 1.00 90.38 101 ARG A C 1
ATOM 777 O O . ARG A 1 101 ? -9.782 7.528 12.212 1.00 90.38 101 ARG A O 1
ATOM 784 N N . MET A 1 102 ? -8.350 5.853 11.776 1.00 87.62 102 MET A N 1
ATOM 785 C CA . MET A 1 102 ? -9.357 4.850 11.422 1.00 87.62 102 MET A CA 1
ATOM 786 C C . MET A 1 102 ? -9.730 3.985 12.621 1.00 87.62 102 MET A C 1
ATOM 788 O O . MET A 1 102 ? -10.893 3.616 12.761 1.00 87.62 102 MET A O 1
ATOM 792 N N . LEU A 1 103 ? -8.760 3.709 13.492 1.00 86.12 103 LEU A N 1
ATOM 793 C CA . LEU A 1 103 ? -8.967 2.952 14.717 1.00 86.12 103 LEU A CA 1
ATOM 794 C C . LEU A 1 103 ? -9.644 3.831 15.786 1.00 86.12 103 LEU A C 1
ATOM 796 O O . LEU A 1 103 ? -9.197 4.963 16.006 1.00 86.12 103 LEU A O 1
ATOM 800 N N . PRO A 1 104 ? -10.723 3.370 16.449 1.00 71.81 104 PRO A N 1
ATOM 801 C CA . PRO A 1 104 ? -11.328 4.094 17.559 1.00 71.81 104 PRO A CA 1
ATOM 802 C C . PRO A 1 104 ? -10.299 4.443 18.640 1.00 71.81 104 PRO A C 1
ATOM 804 O O . PRO A 1 104 ? -9.449 3.638 19.026 1.00 71.81 104 PRO A O 1
ATOM 807 N N . ARG A 1 105 ? -10.391 5.673 19.156 1.00 62.44 105 ARG A N 1
ATOM 808 C CA . ARG A 1 105 ? -9.604 6.094 20.315 1.00 62.44 105 ARG A CA 1
ATOM 809 C C . ARG A 1 105 ? -10.102 5.331 21.535 1.00 62.44 105 ARG A C 1
ATOM 811 O O . ARG A 1 105 ? -11.280 5.406 21.868 1.00 62.44 105 ARG A O 1
ATOM 818 N N . VAL A 1 106 ? -9.196 4.638 22.218 1.00 56.56 106 VAL A N 1
ATOM 819 C CA . VAL A 1 106 ? -9.447 4.171 23.582 1.00 56.56 106 VAL A CA 1
ATOM 820 C C . VAL A 1 106 ? -9.442 5.410 24.476 1.00 56.56 106 VAL A C 1
ATOM 822 O O . VAL A 1 106 ? -8.380 5.921 24.835 1.00 56.56 106 VAL A O 1
ATOM 825 N N . GLU A 1 107 ? -10.623 5.950 24.763 1.00 50.53 107 GLU A N 1
ATOM 826 C CA . GLU A 1 107 ? -10.789 6.927 25.837 1.00 50.53 107 GLU A CA 1
ATOM 827 C C . GLU A 1 107 ? -10.705 6.189 27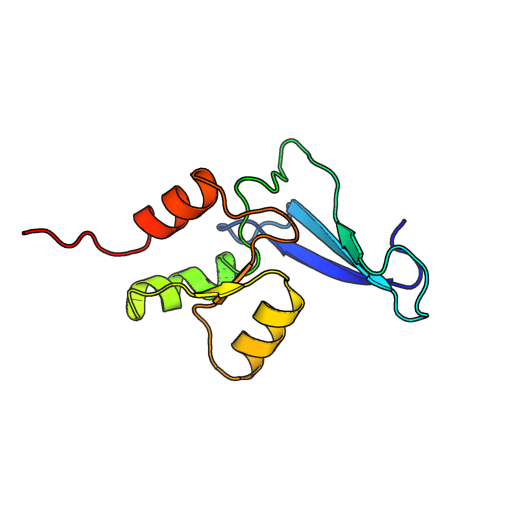.180 1.00 50.53 107 GLU A C 1
ATOM 829 O O . GLU A 1 107 ? -11.200 5.067 27.314 1.00 50.53 107 GLU A O 1
ATOM 834 N N . LYS A 1 108 ? -9.984 6.782 28.136 1.00 42.56 108 LYS A N 1
ATOM 835 C CA . LYS A 1 108 ? -9.908 6.291 29.516 1.00 42.56 108 LYS A CA 1
ATOM 836 C C . LYS A 1 108 ? -11.125 6.733 30.308 1.00 42.56 108 LYS A C 1
ATOM 838 O O . LYS A 1 108 ? -11.538 7.895 30.102 1.00 42.56 108 LYS A O 1
#

Radius of gyration: 14.45 Å; chains: 1; bounding box: 31×31×50 Å